Protein AF-A0A956PK29-F1 (afdb_monomer_lite)

Foldseek 3Di:
DKWFFAAWDADPVRFIWTQTPQRDIDTPDCDPDDPPQVCRPDPVSRVVRGGPIDDDPVVVLQDDDPQKDQPDKDPKDKPVRDDVVQQDKDFAAPQKKKWKAWPDDWKWKAFPSGTDIDHRPDGGMGDGPGIIHIGDPDITIIMIGIIGHPVVPD

pLDDT: mean 90.28, std 10.43, range [45.28, 98.56]

Sequence (154 aa):
MQRTILQFEQDEDGEWRVILDCGHKRHLRHEPPRESRPELSDPLARRAAVGKAIECGRCRQRLLPDGMVVYKSTPEFSDETVPAGLLKDHSLKTGVWGHLVVLEGSLRFCEGDLRVEVGPETLWYILPEVIHNVELSGPVRFRVDFLRSEASMK

Secondary structure (DSSP, 8-state):
-EEEEEEEEE-TTS-EEEEETTS-EEE----SS----GGGT-HHHHHHHTT-EEE-HHHHHTSPPTTEEEEEEPPPEETTT--TTTTS-B-BPTT-EEEEEEEEE-EEEEETTEEEEE-TT---EEPBT--BEEE-SS-EEEEEEEEEEGGGG-

Structure (mmCIF, N/CA/C/O backbone):
data_AF-A0A956PK29-F1
#
_entry.id   AF-A0A956PK29-F1
#
loop_
_atom_site.group_PDB
_atom_site.id
_atom_site.type_symbol
_atom_site.label_atom_id
_atom_site.label_alt_id
_atom_site.label_comp_id
_atom_site.label_asym_id
_atom_site.label_entity_id
_atom_site.label_seq_id
_atom_site.pdbx_PDB_ins_code
_atom_site.Cartn_x
_atom_site.Cartn_y
_atom_site.Cartn_z
_atom_site.occupancy
_atom_site.B_iso_or_equiv
_atom_site.auth_seq_id
_atom_site.auth_comp_id
_atom_site.auth_asym_id
_atom_site.auth_atom_id
_atom_site.pdbx_PDB_model_num
ATOM 1 N N . MET A 1 1 ? -4.812 -1.462 -13.812 1.00 84.44 1 MET A N 1
ATOM 2 C CA . MET A 1 1 ? -4.783 0.014 -13.729 1.00 84.44 1 MET A CA 1
ATOM 3 C C . MET A 1 1 ? -3.513 0.509 -14.392 1.00 84.44 1 MET A C 1
ATOM 5 O O . MET A 1 1 ? -2.468 -0.070 -14.120 1.00 84.44 1 MET A O 1
ATOM 9 N N . GLN A 1 2 ? -3.600 1.499 -15.281 1.00 89.75 2 GLN A N 1
ATOM 10 C CA . GLN A 1 2 ? -2.437 2.033 -16.002 1.00 89.75 2 GLN A CA 1
ATOM 11 C C . GLN A 1 2 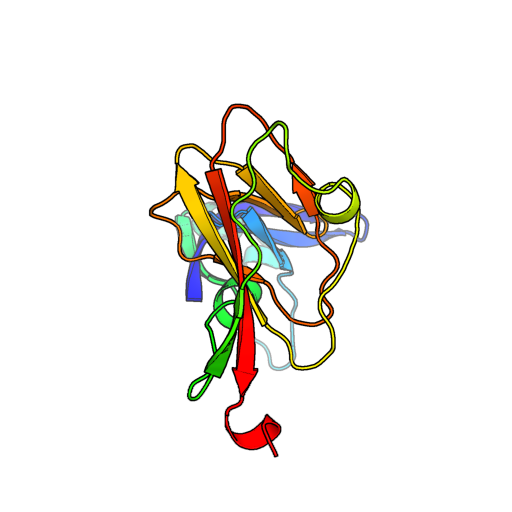? -1.568 2.878 -15.067 1.00 89.75 2 GLN A C 1
ATOM 13 O O . GLN A 1 2 ? -2.101 3.654 -14.276 1.00 89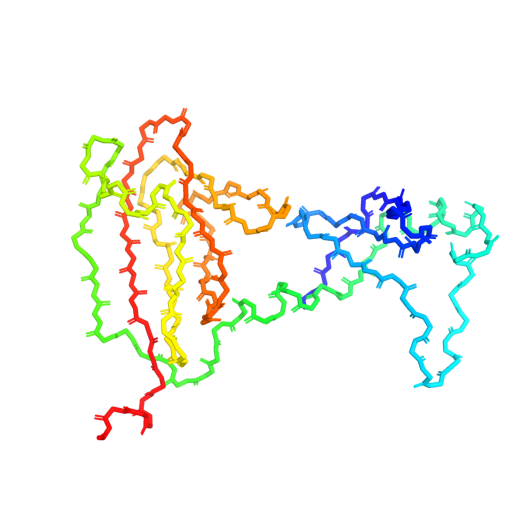.75 2 GLN A O 1
ATOM 18 N N . ARG A 1 3 ? -0.252 2.681 -15.128 1.00 92.94 3 ARG A N 1
ATOM 19 C CA . ARG A 1 3 ? 0.760 3.325 -14.280 1.00 92.94 3 ARG A CA 1
ATOM 20 C C . ARG A 1 3 ? 1.993 3.665 -15.107 1.00 92.94 3 ARG A C 1
ATOM 22 O O . ARG A 1 3 ? 2.260 2.990 -16.099 1.00 92.94 3 ARG A O 1
ATOM 29 N N . THR A 1 4 ? 2.728 4.694 -14.714 1.00 94.88 4 THR A N 1
ATOM 30 C CA . THR A 1 4 ? 3.875 5.194 -15.484 1.00 94.88 4 THR A CA 1
ATOM 31 C C . THR A 1 4 ? 5.143 4.430 -15.127 1.00 94.88 4 THR A C 1
ATOM 33 O O . THR A 1 4 ? 5.423 4.219 -13.948 1.00 94.88 4 THR A O 1
ATOM 36 N N . ILE A 1 5 ? 5.931 4.030 -16.127 1.00 95.44 5 ILE A N 1
ATOM 37 C CA . ILE A 1 5 ? 7.262 3.445 -15.916 1.00 95.44 5 ILE A CA 1
ATOM 38 C C . ILE A 1 5 ? 8.227 4.554 -15.491 1.00 95.44 5 ILE A C 1
ATOM 40 O O . ILE A 1 5 ? 8.491 5.466 -16.272 1.00 95.44 5 ILE A O 1
ATOM 44 N N . LEU A 1 6 ? 8.784 4.459 -14.283 1.00 94.06 6 LEU A N 1
ATOM 45 C CA . LEU A 1 6 ? 9.801 5.396 -13.801 1.00 94.06 6 LEU A CA 1
ATOM 46 C C . LEU A 1 6 ? 11.209 4.955 -14.190 1.00 94.06 6 LEU A C 1
ATOM 48 O O . LEU A 1 6 ? 12.012 5.767 -14.639 1.00 94.06 6 LEU A O 1
ATOM 52 N N . GLN A 1 7 ? 11.516 3.670 -14.016 1.00 93.06 7 GLN A N 1
ATOM 53 C CA . GLN A 1 7 ? 12.836 3.124 -14.318 1.00 93.06 7 GLN A CA 1
ATOM 54 C C . GLN A 1 7 ? 12.812 1.604 -14.502 1.00 93.06 7 GLN A C 1
ATOM 56 O O . GLN A 1 7 ? 11.811 0.939 -14.224 1.00 93.06 7 GLN A O 1
ATOM 61 N N . PHE A 1 8 ? 13.944 1.075 -14.960 1.00 93.75 8 PHE A N 1
ATOM 62 C CA . PHE A 1 8 ? 14.209 -0.347 -15.148 1.00 93.75 8 PHE A CA 1
ATOM 63 C C . PHE A 1 8 ? 15.328 -0.781 -14.213 1.00 93.75 8 PHE A C 1
ATOM 65 O O . PHE A 1 8 ? 16.330 -0.080 -14.083 1.00 93.75 8 PHE A O 1
ATOM 72 N N . GLU A 1 9 ? 15.197 -1.967 -13.642 1.00 92.31 9 GLU A N 1
ATOM 73 C CA . GLU A 1 9 ? 16.247 -2.614 -12.862 1.00 92.31 9 GLU A CA 1
ATOM 74 C C . GLU A 1 9 ? 16.232 -4.123 -13.122 1.00 92.31 9 GLU A C 1
ATOM 76 O O . GLU A 1 9 ? 15.228 -4.667 -13.588 1.00 92.31 9 GLU A O 1
ATOM 81 N N . GLN A 1 10 ? 17.353 -4.786 -12.852 1.00 91.12 10 GLN A N 1
ATOM 82 C CA . GLN A 1 10 ? 17.401 -6.245 -12.788 1.00 91.12 10 GLN A CA 1
ATOM 83 C C . GLN A 1 10 ? 17.254 -6.675 -11.332 1.00 91.12 10 GLN A C 1
ATOM 85 O O . GLN A 1 10 ? 17.706 -5.971 -10.425 1.00 91.12 10 GLN A O 1
ATOM 90 N N . ASP A 1 11 ? 16.582 -7.795 -11.109 1.00 87.00 11 ASP A N 1
ATOM 91 C CA . ASP A 1 11 ? 16.589 -8.450 -9.809 1.00 87.00 11 ASP A CA 1
ATOM 92 C C . ASP A 1 11 ? 17.852 -9.295 -9.590 1.00 87.00 11 ASP A C 1
ATOM 94 O O . ASP A 1 11 ? 18.789 -9.257 -10.390 1.00 87.00 11 ASP A O 1
ATOM 98 N N . GLU A 1 12 ? 17.896 -10.013 -8.468 1.00 86.44 12 GLU A N 1
ATOM 99 C CA . GLU A 1 12 ? 19.042 -10.840 -8.074 1.00 86.44 12 GLU A CA 1
ATOM 100 C C . GLU A 1 12 ? 19.296 -12.000 -9.050 1.00 86.44 12 GLU A C 1
ATOM 102 O O . GLU A 1 12 ? 20.439 -12.427 -9.205 1.00 86.44 12 GLU A O 1
ATOM 107 N N . ASP A 1 13 ? 18.261 -12.443 -9.768 1.00 86.44 13 ASP A N 1
ATOM 108 C CA . ASP A 1 13 ? 18.331 -13.490 -10.790 1.00 86.44 13 ASP A CA 1
ATOM 109 C C . ASP A 1 13 ? 18.650 -12.925 -12.191 1.00 86.44 13 ASP A C 1
ATOM 111 O O . ASP A 1 13 ? 18.770 -13.666 -13.170 1.00 86.44 13 ASP A O 1
ATOM 115 N N . GLY A 1 14 ? 18.804 -11.602 -12.313 1.00 85.81 14 GLY A N 1
ATOM 116 C CA . GLY A 1 14 ? 19.045 -10.919 -13.580 1.00 85.81 14 GLY A CA 1
ATOM 117 C C . GLY A 1 14 ? 17.784 -10.693 -14.425 1.00 85.81 14 GLY A C 1
ATOM 118 O O . GLY A 1 14 ? 17.904 -10.224 -15.564 1.00 85.81 14 GLY A O 1
ATOM 119 N N . GLU A 1 15 ? 16.581 -10.975 -13.907 1.00 86.56 15 GLU A N 1
ATOM 120 C CA . GLU A 1 15 ? 15.320 -10.702 -14.601 1.00 86.56 15 GLU A CA 1
ATOM 121 C C . GLU A 1 15 ? 15.012 -9.198 -14.592 1.00 86.56 15 GLU A C 1
ATOM 123 O O . GLU A 1 15 ? 15.088 -8.515 -13.568 1.00 86.56 15 GLU A O 1
ATOM 128 N N . TRP A 1 16 ? 14.614 -8.656 -15.747 1.00 89.69 16 TRP A N 1
ATOM 129 C CA . TRP A 1 16 ? 14.210 -7.254 -15.850 1.00 89.69 16 TRP A CA 1
ATOM 130 C C . TRP A 1 16 ? 12.861 -7.004 -15.176 1.00 89.69 16 TRP A C 1
ATOM 132 O O . TRP A 1 16 ? 11.854 -7.656 -15.471 1.00 89.69 16 TRP A O 1
ATOM 142 N N . ARG A 1 17 ? 12.805 -5.954 -14.360 1.00 91.81 17 ARG A N 1
ATOM 143 C CA . ARG A 1 17 ? 11.574 -5.401 -13.796 1.00 91.81 17 ARG A CA 1
ATOM 144 C C . ARG A 1 17 ? 11.519 -3.889 -13.979 1.00 91.81 17 ARG A C 1
ATOM 146 O O . ARG A 1 17 ? 12.538 -3.202 -14.018 1.00 91.81 17 ARG A O 1
ATOM 153 N N . VAL A 1 18 ? 10.303 -3.372 -14.101 1.00 92.31 18 VAL A N 1
ATOM 154 C CA . VAL A 1 18 ? 10.035 -1.930 -14.100 1.00 92.31 18 VAL A CA 1
ATOM 155 C C . VAL A 1 18 ? 9.575 -1.491 -12.721 1.00 92.31 18 VAL A C 1
ATOM 157 O O . VAL A 1 18 ? 8.758 -2.174 -12.100 1.00 92.31 18 VAL A O 1
ATOM 160 N N . ILE A 1 19 ? 10.069 -0.342 -12.264 1.00 92.31 19 ILE A N 1
ATOM 161 C CA . ILE A 1 19 ? 9.522 0.378 -11.113 1.00 92.31 19 ILE A CA 1
ATOM 162 C C . ILE A 1 19 ? 8.501 1.378 -11.645 1.00 92.31 19 ILE A C 1
ATOM 164 O O . ILE A 1 19 ? 8.796 2.160 -12.554 1.00 92.31 19 ILE A O 1
ATOM 168 N N . LEU A 1 20 ? 7.297 1.334 -11.087 1.00 93.19 20 LEU A N 1
ATOM 169 C CA . LEU A 1 20 ? 6.180 2.176 -11.498 1.00 93.19 20 LEU A CA 1
ATOM 170 C C . LEU A 1 20 ? 6.003 3.369 -10.555 1.00 93.19 20 LEU A C 1
ATOM 172 O O . LEU A 1 20 ? 6.417 3.322 -9.399 1.00 93.19 20 LEU A O 1
ATOM 176 N N . ASP A 1 21 ? 5.323 4.411 -11.029 1.00 90.94 21 ASP A N 1
ATOM 177 C CA . ASP A 1 21 ? 4.944 5.593 -10.235 1.00 90.94 21 ASP A CA 1
ATOM 178 C C . ASP A 1 21 ? 4.127 5.259 -8.978 1.00 90.94 21 ASP A C 1
ATOM 180 O O . ASP A 1 21 ? 4.178 5.975 -7.984 1.00 90.94 21 ASP A O 1
ATOM 184 N N . CYS A 1 22 ? 3.424 4.129 -8.984 1.00 87.44 22 CYS A N 1
ATOM 185 C CA . CYS A 1 22 ? 2.712 3.599 -7.828 1.00 87.44 22 CYS A CA 1
ATOM 186 C C . CYS A 1 22 ? 3.595 2.831 -6.828 1.00 87.44 22 CYS A C 1
ATOM 188 O O . CYS A 1 22 ? 3.052 2.181 -5.938 1.00 87.44 22 CYS A O 1
ATOM 190 N N . GLY A 1 23 ? 4.919 2.816 -7.010 1.00 86.00 23 GLY A N 1
ATOM 191 C CA . GLY A 1 23 ? 5.886 2.107 -6.165 1.00 86.00 23 GLY A CA 1
ATOM 192 C C . GLY A 1 23 ? 5.964 0.593 -6.399 1.00 86.00 23 GLY A C 1
ATOM 193 O O . GLY A 1 23 ? 6.879 -0.061 -5.903 1.00 86.00 23 GLY A O 1
ATOM 194 N N . HIS A 1 24 ? 5.042 0.007 -7.169 1.00 89.69 24 HIS A N 1
ATOM 195 C CA . HIS A 1 24 ? 5.091 -1.418 -7.484 1.00 89.69 24 HIS A CA 1
ATOM 196 C C . HIS A 1 24 ? 6.181 -1.738 -8.507 1.00 89.69 24 HIS A C 1
ATOM 198 O O . HIS A 1 24 ? 6.373 -1.021 -9.491 1.00 89.69 24 HIS A O 1
ATOM 204 N N . LYS A 1 25 ? 6.809 -2.897 -8.315 1.00 90.56 25 LYS A N 1
ATOM 205 C CA . LYS A 1 25 ? 7.700 -3.523 -9.288 1.00 90.56 25 LYS A CA 1
ATOM 206 C C . LYS A 1 25 ? 6.907 -4.510 -10.143 1.00 90.56 25 LYS A C 1
ATOM 208 O O . LYS A 1 25 ? 6.102 -5.281 -9.616 1.00 90.56 25 LYS A O 1
ATOM 213 N N . ARG A 1 26 ? 7.119 -4.495 -11.458 1.00 88.38 26 ARG A N 1
ATOM 214 C CA . ARG A 1 26 ? 6.541 -5.475 -12.389 1.00 88.38 26 ARG A CA 1
ATOM 215 C C . ARG A 1 26 ? 7.658 -6.138 -13.178 1.00 88.38 26 ARG A C 1
ATOM 217 O O . ARG A 1 26 ? 8.340 -5.465 -13.946 1.00 88.38 26 ARG A O 1
ATOM 224 N N . HIS A 1 27 ? 7.798 -7.452 -13.032 1.00 88.44 27 HIS A N 1
ATOM 225 C CA . HIS A 1 27 ? 8.658 -8.243 -13.906 1.00 88.44 27 HIS A CA 1
ATOM 226 C C . HIS A 1 27 ? 8.169 -8.175 -15.349 1.00 88.44 27 HIS A C 1
ATOM 228 O O . HIS A 1 27 ? 6.979 -8.340 -15.642 1.00 88.44 27 HIS A O 1
ATOM 234 N N . LEU A 1 28 ? 9.105 -7.934 -16.256 1.00 81.31 28 LEU A N 1
ATOM 235 C CA . LEU A 1 28 ? 8.884 -8.016 -17.687 1.00 81.31 28 LEU A CA 1
ATOM 236 C C . LEU A 1 28 ? 9.236 -9.435 -18.127 1.00 81.31 28 LEU A C 1
ATOM 238 O O . LEU A 1 28 ? 10.335 -9.706 -18.593 1.00 81.31 28 LEU A O 1
ATOM 242 N N . ARG A 1 29 ? 8.298 -10.365 -17.946 1.00 75.12 29 ARG A N 1
ATOM 243 C CA . ARG A 1 29 ? 8.472 -11.738 -18.429 1.00 75.12 29 ARG A CA 1
ATOM 244 C C . ARG A 1 29 ? 7.981 -11.874 -19.863 1.00 75.12 29 ARG A C 1
ATOM 246 O O . ARG A 1 29 ? 7.005 -11.238 -20.274 1.00 75.12 29 ARG A O 1
ATOM 253 N N . HIS A 1 30 ? 8.652 -12.740 -20.611 1.00 58.50 30 HIS A N 1
ATOM 254 C CA . HIS A 1 30 ? 8.107 -13.315 -21.831 1.00 58.50 30 HIS A CA 1
ATOM 255 C C . HIS A 1 30 ? 7.095 -14.403 -21.438 1.00 58.50 30 HIS A C 1
ATOM 257 O O . HIS A 1 30 ? 7.438 -15.581 -21.403 1.00 58.50 30 HIS A O 1
ATOM 263 N N . GLU A 1 31 ? 5.856 -14.039 -21.103 1.00 45.28 31 GLU A N 1
ATOM 264 C CA . GLU A 1 31 ? 4.785 -15.045 -21.107 1.00 45.28 31 GLU A CA 1
ATOM 265 C C . GLU A 1 31 ? 4.480 -15.446 -22.565 1.00 45.28 31 GLU A C 1
ATOM 267 O O . GLU A 1 31 ? 4.436 -14.576 -23.444 1.00 45.28 31 GLU A O 1
ATOM 272 N N . PRO A 1 32 ? 4.305 -16.742 -22.881 1.00 48.88 32 PRO A N 1
ATOM 273 C CA . PRO A 1 32 ? 3.937 -17.154 -24.231 1.00 48.88 32 PRO A CA 1
ATOM 274 C C . PRO A 1 32 ? 2.477 -16.748 -24.536 1.00 48.88 32 PRO A C 1
ATOM 276 O O . PRO A 1 32 ? 1.627 -16.958 -23.671 1.00 48.88 32 PRO A O 1
ATOM 279 N N . PRO A 1 33 ? 2.142 -16.249 -25.751 1.00 57.09 33 PRO A N 1
ATOM 280 C CA . PRO A 1 33 ? 2.980 -16.122 -26.942 1.00 57.09 33 PRO A CA 1
ATOM 281 C C . PRO A 1 33 ? 3.471 -14.683 -27.234 1.00 57.09 33 PRO A C 1
ATOM 283 O O . PRO A 1 33 ? 2.690 -13.749 -27.354 1.00 57.09 33 PRO A O 1
ATOM 286 N N . ARG A 1 34 ? 4.793 -14.572 -27.445 1.00 56.88 34 ARG A N 1
ATOM 287 C CA . ARG A 1 34 ? 5.560 -13.632 -28.302 1.00 56.88 34 ARG A CA 1
ATOM 288 C C . ARG A 1 34 ? 5.038 -12.196 -28.503 1.00 56.88 34 ARG A C 1
ATOM 290 O O . ARG A 1 34 ? 5.044 -11.704 -29.630 1.00 56.88 34 ARG A O 1
ATOM 297 N N . GLU A 1 35 ? 4.753 -11.448 -27.444 1.00 57.28 35 GLU A N 1
ATOM 298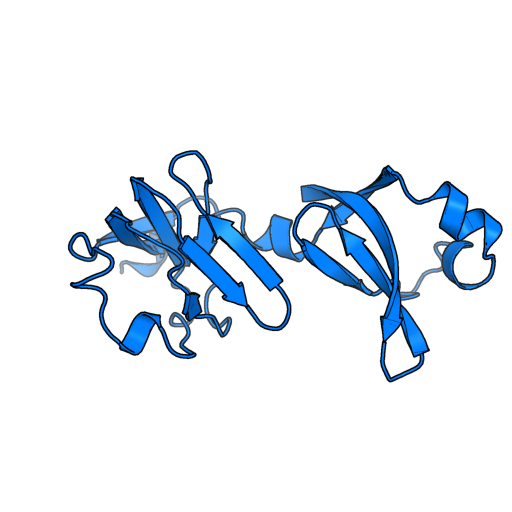 C CA . GLU A 1 35 ? 5.002 -10.005 -27.545 1.00 57.28 35 GLU A CA 1
ATOM 299 C C . GLU A 1 35 ? 6.519 -9.783 -27.535 1.00 57.28 35 GLU A C 1
ATOM 301 O O . GLU A 1 35 ? 7.208 -10.107 -26.561 1.00 57.28 35 GLU A O 1
ATOM 306 N N . SER A 1 36 ? 7.066 -9.267 -28.638 1.00 67.06 36 SER A N 1
ATOM 307 C CA . SER A 1 36 ? 8.439 -8.771 -28.652 1.00 67.06 36 SER A CA 1
ATOM 308 C C . SER A 1 36 ? 8.523 -7.601 -27.674 1.00 67.06 36 SER A C 1
ATOM 310 O O . SER A 1 36 ? 7.957 -6.542 -27.940 1.00 67.06 36 SER A O 1
ATOM 312 N N . ARG A 1 37 ? 9.206 -7.795 -26.544 1.00 74.62 37 ARG A N 1
ATOM 313 C CA . ARG A 1 37 ? 9.561 -6.723 -25.609 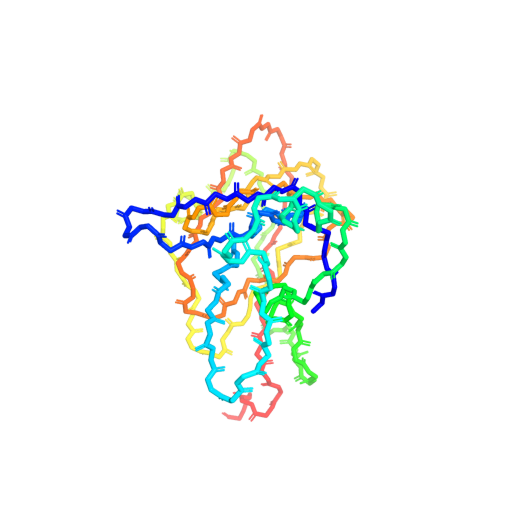1.00 74.62 37 ARG A CA 1
ATOM 314 C C . ARG A 1 37 ? 11.006 -6.306 -25.880 1.00 74.62 37 ARG A C 1
ATOM 316 O O . ARG A 1 37 ? 11.909 -6.880 -25.268 1.00 74.62 37 ARG A O 1
ATOM 323 N N . PRO A 1 38 ? 11.261 -5.387 -26.834 1.00 80.75 38 PRO A N 1
ATOM 324 C CA . PRO A 1 38 ? 12.620 -4.952 -27.151 1.00 80.75 38 PRO A CA 1
ATOM 325 C C . PRO A 1 38 ? 13.342 -4.370 -25.929 1.00 80.75 38 PRO A C 1
ATOM 327 O O . PRO A 1 38 ? 14.564 -4.420 -25.868 1.00 80.75 38 PRO A O 1
ATOM 330 N N . GLU A 1 39 ? 12.609 -3.905 -24.913 1.00 82.44 39 GLU A N 1
ATOM 331 C CA . GLU A 1 39 ? 13.146 -3.432 -23.636 1.00 82.44 39 GLU A CA 1
ATOM 332 C C . GLU A 1 39 ? 13.963 -4.500 -22.887 1.00 82.44 39 GLU A C 1
ATOM 334 O O . GLU A 1 39 ? 14.815 -4.168 -22.069 1.00 82.44 39 GLU A O 1
ATOM 339 N N . LEU A 1 40 ? 13.752 -5.788 -23.159 1.00 82.75 40 LEU A N 1
ATOM 340 C CA . LEU A 1 40 ? 14.509 -6.855 -22.501 1.00 82.75 40 LEU A CA 1
ATOM 341 C C . LEU A 1 40 ? 15.936 -6.995 -23.040 1.00 82.75 40 LEU A C 1
ATOM 343 O O . LEU A 1 40 ? 16.838 -7.374 -22.295 1.00 82.75 40 LEU A O 1
ATOM 347 N N . SER A 1 41 ? 16.155 -6.650 -24.310 1.00 82.12 41 SER A N 1
ATOM 348 C CA . SER A 1 41 ? 17.439 -6.828 -24.999 1.00 82.12 41 SER A CA 1
ATOM 349 C C . SER A 1 41 ? 18.118 -5.518 -25.405 1.00 82.12 41 SER A C 1
ATOM 351 O O . SER A 1 41 ? 19.337 -5.488 -25.539 1.00 82.12 41 SER A O 1
ATOM 353 N N . ASP A 1 42 ? 17.365 -4.431 -25.595 1.00 87.88 42 ASP A N 1
ATOM 354 C CA . ASP A 1 42 ? 17.870 -3.153 -26.099 1.00 87.88 42 ASP A CA 1
ATOM 355 C C . ASP A 1 42 ? 17.816 -2.042 -25.023 1.00 87.88 42 ASP A C 1
ATOM 357 O O . ASP A 1 42 ? 16.735 -1.601 -24.611 1.00 87.88 42 ASP A O 1
ATOM 361 N N . PRO A 1 43 ? 18.977 -1.531 -24.566 1.00 89.31 43 PRO A N 1
ATOM 362 C CA . PRO A 1 43 ? 19.041 -0.387 -23.660 1.00 89.31 43 PRO A CA 1
ATOM 363 C C . PRO A 1 43 ? 18.397 0.900 -24.206 1.00 89.31 43 PRO A C 1
ATOM 365 O O . PRO A 1 43 ? 17.923 1.716 -23.413 1.00 89.31 43 PRO A O 1
ATOM 368 N N . LEU A 1 44 ? 18.386 1.124 -25.527 1.00 91.12 44 LEU A N 1
ATOM 369 C CA . LEU A 1 44 ? 17.713 2.279 -26.136 1.00 91.12 44 LEU A CA 1
ATOM 370 C C . LEU A 1 44 ? 16.196 2.143 -26.012 1.00 91.12 44 LEU A C 1
ATOM 372 O O . LEU A 1 44 ? 15.547 3.086 -25.558 1.00 91.12 44 LEU A O 1
ATOM 376 N N . ALA A 1 45 ? 15.651 0.965 -26.324 1.00 88.75 45 ALA A N 1
ATOM 377 C CA . ALA A 1 45 ? 14.240 0.661 -26.111 1.00 88.75 45 ALA A CA 1
ATOM 378 C C . ALA A 1 45 ? 13.819 0.856 -24.644 1.00 88.75 45 ALA A C 1
ATOM 380 O O . ALA A 1 45 ? 12.785 1.474 -24.395 1.00 88.75 45 ALA A O 1
ATOM 381 N N . ARG A 1 46 ? 14.643 0.436 -23.668 1.00 92.19 46 ARG A N 1
ATOM 382 C CA . ARG A 1 46 ? 14.382 0.705 -22.236 1.00 92.19 46 ARG A CA 1
ATOM 383 C C . ARG A 1 46 ? 14.294 2.189 -21.926 1.00 92.19 46 ARG A C 1
ATOM 385 O O . ARG A 1 46 ? 13.316 2.629 -21.330 1.00 92.19 46 ARG A O 1
ATOM 392 N N . ARG A 1 47 ? 15.286 2.974 -22.357 1.00 89.88 47 ARG A N 1
ATOM 393 C CA . ARG A 1 47 ? 15.272 4.432 -22.151 1.00 89.88 47 ARG A CA 1
ATOM 394 C C . ARG A 1 47 ? 14.032 5.076 -22.769 1.00 89.88 47 ARG A C 1
ATOM 396 O O . ARG A 1 47 ? 13.414 5.915 -22.131 1.00 89.88 47 ARG A O 1
ATOM 403 N N . ALA A 1 48 ? 13.641 4.645 -23.966 1.00 92.06 48 ALA A N 1
ATOM 404 C CA . ALA A 1 48 ? 12.452 5.145 -24.652 1.00 92.06 48 ALA A CA 1
ATOM 405 C C . ALA A 1 48 ? 11.125 4.692 -24.013 1.00 92.06 48 ALA A C 1
ATOM 407 O O . ALA A 1 48 ? 10.076 5.245 -24.339 1.00 92.06 48 ALA A O 1
ATOM 408 N N . ALA A 1 49 ? 11.137 3.663 -23.163 1.00 91.00 49 ALA A N 1
ATOM 409 C CA . ALA A 1 49 ? 9.955 3.168 -22.466 1.00 91.00 49 ALA A CA 1
ATOM 410 C C . ALA A 1 49 ? 9.704 3.863 -21.118 1.00 91.00 49 ALA A C 1
ATOM 412 O O . ALA A 1 49 ? 8.571 3.849 -20.637 1.00 91.00 49 ALA A O 1
ATOM 413 N N . VAL A 1 50 ? 10.714 4.507 -20.525 1.00 94.81 50 VAL A N 1
ATOM 414 C CA . VAL A 1 50 ? 10.518 5.376 -19.354 1.00 94.81 50 VAL A CA 1
ATOM 415 C C . VAL A 1 50 ? 9.522 6.489 -19.700 1.00 94.81 50 VAL A C 1
ATOM 417 O O . VAL A 1 50 ? 9.579 7.078 -20.777 1.00 94.81 50 VAL A O 1
ATOM 420 N N . GLY A 1 51 ? 8.570 6.746 -18.803 1.00 94.06 51 GLY A N 1
ATOM 421 C CA . GLY A 1 51 ? 7.464 7.683 -19.013 1.00 94.06 51 GLY A CA 1
ATOM 422 C C . GLY A 1 51 ? 6.252 7.098 -19.749 1.00 94.06 51 GLY A C 1
ATOM 423 O O . GLY A 1 51 ? 5.207 7.745 -19.788 1.00 94.06 51 GLY A O 1
ATOM 424 N N . LYS A 1 52 ? 6.330 5.879 -20.307 1.00 93.19 52 LYS A N 1
ATOM 425 C CA . LYS A 1 52 ? 5.162 5.212 -20.910 1.00 93.19 52 LYS A CA 1
ATOM 426 C C . LYS A 1 52 ? 4.268 4.573 -19.848 1.00 93.19 52 LYS A C 1
ATOM 428 O O . LYS A 1 52 ? 4.732 4.155 -18.786 1.00 93.19 52 LYS A O 1
ATOM 433 N N . ALA A 1 53 ? 2.982 4.463 -20.173 1.00 93.00 53 ALA A N 1
ATOM 434 C CA . ALA A 1 53 ? 2.002 3.764 -19.354 1.00 93.00 53 ALA A CA 1
ATOM 435 C C . ALA A 1 53 ? 2.083 2.240 -19.550 1.00 93.00 53 ALA A C 1
ATOM 437 O O . ALA A 1 53 ? 2.253 1.748 -20.667 1.00 93.00 53 ALA A O 1
ATOM 438 N N . ILE A 1 54 ? 1.924 1.495 -18.460 1.00 91.19 54 ILE A N 1
ATOM 439 C CA . ILE A 1 54 ? 1.829 0.037 -18.436 1.00 91.19 54 ILE A CA 1
ATOM 440 C C . ILE A 1 54 ? 0.804 -0.407 -17.386 1.00 91.19 54 ILE A C 1
ATOM 442 O O . ILE A 1 54 ? 0.612 0.237 -16.352 1.00 91.19 54 ILE A O 1
ATOM 446 N N . GLU A 1 55 ? 0.137 -1.541 -17.617 1.00 89.19 55 GLU A N 1
ATOM 447 C CA . GLU A 1 55 ? -0.804 -2.078 -16.635 1.00 89.19 55 GLU A CA 1
ATOM 448 C C . GLU A 1 55 ? -0.075 -2.554 -15.366 1.00 89.19 55 GLU A C 1
ATOM 450 O O . GLU A 1 55 ? 0.746 -3.470 -15.394 1.00 89.19 55 GLU A O 1
ATOM 455 N N . CYS A 1 56 ? -0.410 -1.977 -14.216 1.00 89.12 56 CYS A N 1
ATOM 456 C CA . CYS A 1 56 ? -0.018 -2.508 -12.919 1.00 89.12 56 CYS A CA 1
ATOM 457 C C . CYS A 1 56 ? -1.077 -3.508 -12.431 1.00 89.12 56 CYS A C 1
ATOM 459 O O . CYS A 1 56 ? -2.183 -3.112 -12.040 1.00 89.12 56 CYS A O 1
ATOM 461 N N . GLY A 1 57 ? -0.727 -4.799 -12.442 1.00 85.25 57 GLY A N 1
ATOM 462 C CA . GLY A 1 57 ? -1.589 -5.885 -11.965 1.00 85.25 57 GLY A CA 1
ATOM 463 C C . GLY A 1 57 ? -1.919 -5.770 -10.474 1.00 85.25 57 GLY A C 1
ATOM 464 O O . GLY A 1 57 ? -3.080 -5.896 -10.103 1.00 85.25 57 GLY A O 1
ATOM 465 N N . ARG A 1 58 ? -0.945 -5.406 -9.626 1.00 84.19 58 ARG A N 1
ATOM 466 C CA . ARG A 1 58 ? -1.184 -5.196 -8.184 1.00 84.19 58 ARG A CA 1
ATOM 467 C C . ARG A 1 58 ? -2.124 -4.023 -7.903 1.00 84.19 58 ARG A C 1
ATOM 469 O O . ARG A 1 58 ? -3.066 -4.167 -7.133 1.00 84.19 58 ARG A O 1
ATOM 476 N N . CYS A 1 59 ? -1.955 -2.884 -8.585 1.00 84.81 59 CYS A N 1
ATOM 477 C CA . CYS A 1 59 ? -2.933 -1.794 -8.490 1.00 84.81 59 CYS A CA 1
ATOM 478 C C . CYS A 1 59 ? -4.315 -2.200 -9.014 1.00 84.81 59 CYS A C 1
ATOM 480 O O . CYS A 1 59 ? -5.314 -1.738 -8.482 1.00 84.81 59 CYS A O 1
ATOM 482 N N . ARG A 1 60 ? -4.389 -3.035 -10.060 1.00 83.25 60 ARG A N 1
ATOM 483 C CA . ARG A 1 60 ? -5.667 -3.552 -10.571 1.00 83.25 60 ARG A CA 1
ATOM 484 C C . ARG A 1 60 ? -6.368 -4.434 -9.537 1.00 83.25 60 ARG A C 1
ATOM 486 O O . ARG A 1 60 ? -7.569 -4.304 -9.372 1.00 83.25 60 ARG A O 1
ATOM 493 N N . GLN A 1 61 ? -5.627 -5.303 -8.854 1.00 81.38 61 GLN A N 1
ATOM 494 C CA . GLN A 1 61 ? -6.166 -6.176 -7.805 1.00 81.38 61 GLN A CA 1
ATOM 495 C C . GLN A 1 61 ? -6.680 -5.388 -6.600 1.00 81.38 61 GLN A C 1
ATOM 497 O O . GLN A 1 61 ? -7.614 -5.823 -5.941 1.00 81.38 61 GLN A O 1
ATOM 502 N N . ARG A 1 62 ? -6.091 -4.217 -6.335 1.00 84.88 62 ARG A N 1
ATOM 503 C CA . ARG A 1 62 ? -6.495 -3.305 -5.259 1.00 84.88 62 ARG A CA 1
ATOM 504 C C . ARG A 1 62 ? -7.778 -2.523 -5.560 1.00 84.88 62 ARG A C 1
ATOM 506 O O . ARG A 1 62 ? -8.169 -1.685 -4.759 1.00 84.88 62 ARG A O 1
ATOM 513 N N . LEU A 1 63 ? -8.434 -2.790 -6.690 1.00 82.69 63 LEU A N 1
ATOM 514 C CA . LEU A 1 63 ? -9.812 -2.371 -6.916 1.00 82.69 63 LEU A CA 1
ATOM 515 C C . LEU A 1 63 ? -10.733 -3.278 -6.100 1.00 82.69 63 LEU A C 1
ATOM 517 O O . LEU A 1 63 ? -10.631 -4.502 -6.174 1.00 82.69 63 LEU A O 1
ATOM 521 N N . LEU A 1 64 ? -11.625 -2.672 -5.323 1.00 87.00 64 LEU A N 1
ATOM 522 C CA . LEU A 1 64 ? -12.641 -3.415 -4.596 1.00 87.00 64 LEU A CA 1
ATOM 523 C C . LEU A 1 64 ? -13.588 -4.097 -5.604 1.00 87.00 64 LEU A C 1
ATOM 525 O O . LEU A 1 64 ? -14.100 -3.406 -6.486 1.00 87.00 64 LEU A O 1
ATOM 529 N N . PRO A 1 65 ? -13.820 -5.421 -5.510 1.00 86.75 65 PRO A N 1
ATOM 530 C CA . PRO A 1 65 ? -14.812 -6.085 -6.351 1.00 86.75 65 PRO A CA 1
ATOM 531 C C . PRO A 1 65 ? -16.231 -5.557 -6.103 1.00 86.75 65 PRO A C 1
ATOM 533 O O . PRO A 1 65 ? -16.540 -5.063 -5.017 1.00 86.75 65 PRO A O 1
ATOM 536 N N . ASP A 1 66 ? -17.111 -5.724 -7.089 1.00 87.62 66 ASP A N 1
ATOM 537 C CA . ASP A 1 66 ? -18.524 -5.366 -6.951 1.00 87.62 66 ASP A CA 1
ATOM 538 C C . ASP A 1 66 ? -19.211 -6.183 -5.842 1.00 87.62 66 ASP A C 1
ATOM 540 O O . ASP A 1 66 ? -18.853 -7.332 -5.566 1.00 87.62 66 ASP A O 1
ATOM 544 N N . GLY A 1 67 ? -20.227 -5.594 -5.203 1.00 91.44 67 GLY A N 1
ATOM 545 C CA . GLY A 1 67 ? -21.020 -6.270 -4.165 1.00 91.44 67 GLY A CA 1
ATOM 546 C C . GLY A 1 67 ? -20.279 -6.502 -2.842 1.00 91.44 67 GLY A C 1
ATOM 547 O O . GLY A 1 67 ? -20.689 -7.340 -2.035 1.00 91.44 67 GLY A O 1
ATOM 548 N N . MET A 1 68 ? -19.173 -5.792 -2.615 1.00 94.12 68 MET A N 1
ATOM 549 C CA . MET A 1 68 ? -18.480 -5.769 -1.330 1.00 94.12 68 MET A CA 1
ATOM 550 C C . MET A 1 68 ? -19.175 -4.815 -0.363 1.00 94.12 68 MET A C 1
ATOM 552 O O . MET A 1 68 ? -19.466 -3.669 -0.703 1.00 94.12 68 MET A O 1
ATOM 556 N N . VAL A 1 69 ? -19.387 -5.271 0.869 1.00 95.44 69 VAL A N 1
ATOM 557 C CA . VAL A 1 69 ? -20.030 -4.484 1.926 1.00 95.44 69 VAL A CA 1
ATOM 558 C C . VAL A 1 69 ? -19.144 -4.425 3.160 1.00 95.44 69 VAL A C 1
ATOM 560 O O . VAL A 1 69 ? -18.511 -5.416 3.537 1.00 95.44 69 VAL A O 1
ATOM 563 N N . VAL A 1 70 ? -19.101 -3.257 3.803 1.00 96.94 70 VAL A N 1
ATOM 564 C CA . VAL A 1 70 ? -18.458 -3.100 5.112 1.00 96.94 70 VAL A CA 1
ATOM 565 C C . VAL A 1 70 ? -19.302 -3.843 6.141 1.00 96.94 70 VAL A C 1
ATOM 567 O O . VAL A 1 70 ? -20.476 -3.530 6.324 1.00 96.94 70 VAL A O 1
ATOM 570 N N . TYR A 1 71 ? -18.712 -4.823 6.824 1.00 96.44 71 TYR A N 1
ATOM 571 C CA . TYR A 1 71 ? -19.404 -5.582 7.875 1.00 96.44 71 TYR A CA 1
ATOM 572 C C . TYR A 1 71 ? -18.866 -5.282 9.278 1.00 96.44 71 TYR A C 1
ATOM 574 O O . TYR A 1 71 ? -19.495 -5.640 10.274 1.00 96.44 71 TYR A O 1
ATOM 582 N N . LYS A 1 72 ? -17.683 -4.668 9.371 1.00 97.31 72 LYS A N 1
ATOM 583 C CA . LYS A 1 72 ? -17.040 -4.285 10.628 1.00 97.31 72 LYS A CA 1
ATOM 584 C C . LYS A 1 72 ? -16.088 -3.121 10.381 1.00 97.31 72 LYS A C 1
ATOM 586 O O . LYS A 1 72 ? -15.368 -3.141 9.393 1.00 97.31 72 LYS A O 1
ATOM 591 N N . SER A 1 73 ? -16.001 -2.201 11.332 1.00 98.12 73 SER A N 1
ATOM 592 C CA . SER A 1 73 ? -14.961 -1.170 11.377 1.00 98.12 73 SER A CA 1
ATOM 593 C C . SER A 1 73 ? -14.210 -1.245 12.700 1.00 98.12 73 SER A C 1
ATOM 595 O O . SER A 1 73 ? -14.773 -1.652 13.723 1.00 98.12 73 SER A O 1
ATOM 597 N N . THR A 1 74 ? -12.927 -0.895 12.695 1.00 98.31 74 THR A N 1
ATOM 598 C CA . THR A 1 74 ? -12.203 -0.616 13.942 1.00 98.31 74 THR A CA 1
ATOM 599 C C . THR A 1 74 ? -12.667 0.715 14.543 1.00 98.31 74 THR A C 1
ATOM 601 O O . THR A 1 74 ? -13.231 1.544 13.825 1.00 98.31 74 THR A O 1
ATOM 604 N N . PRO A 1 75 ? -12.383 0.972 15.833 1.00 98.25 75 PRO A N 1
ATOM 605 C CA . PRO A 1 75 ? -12.292 2.341 16.327 1.00 98.25 75 PRO A CA 1
ATOM 606 C C . PRO A 1 75 ? -11.275 3.155 15.517 1.00 98.25 75 PRO A C 1
ATOM 608 O O . PRO A 1 75 ? -10.454 2.596 14.779 1.00 98.25 75 PRO A O 1
ATOM 611 N N . GLU A 1 76 ? -11.319 4.471 15.685 1.00 98.44 76 GLU A N 1
ATOM 612 C CA . GLU A 1 76 ? -10.256 5.342 15.194 1.00 98.44 76 GLU A CA 1
ATOM 613 C C . GLU A 1 76 ? -8.998 5.150 16.043 1.00 98.44 76 GLU A C 1
ATOM 615 O O . GLU A 1 76 ? -9.060 5.066 17.271 1.00 98.44 76 GLU A O 1
ATOM 620 N N . PHE A 1 77 ? -7.862 5.072 15.365 1.00 98.44 77 PHE A N 1
ATOM 621 C CA . PHE A 1 77 ? -6.538 5.014 15.951 1.00 98.44 77 PHE A CA 1
ATOM 622 C C . PHE A 1 77 ? -5.784 6.300 15.647 1.00 98.44 77 PHE A C 1
ATOM 624 O O . PHE A 1 77 ? -5.982 6.927 14.603 1.00 98.44 77 PHE A O 1
ATOM 631 N N . SER A 1 78 ? -4.884 6.638 16.556 1.00 98.19 78 SER A N 1
ATOM 632 C CA . SER A 1 78 ? -3.866 7.667 16.406 1.00 98.19 78 SER A CA 1
ATOM 633 C C . SER A 1 78 ? -2.470 7.056 16.445 1.00 98.19 78 SER A C 1
ATOM 635 O O . SER A 1 78 ? -2.311 5.853 16.670 1.00 98.19 78 SER A O 1
ATOM 637 N N . ASP A 1 79 ? -1.450 7.889 16.285 1.00 97.38 79 ASP A N 1
ATOM 638 C CA . ASP A 1 79 ? -0.055 7.510 16.486 1.00 97.38 79 ASP A CA 1
ATOM 639 C C . ASP A 1 79 ? 0.256 7.011 17.906 1.00 97.38 79 ASP A C 1
ATOM 641 O O . ASP A 1 79 ? 1.176 6.218 18.094 1.00 97.38 79 ASP A O 1
ATOM 645 N N . GLU A 1 80 ? -0.568 7.379 18.886 1.00 97.12 80 GLU A N 1
ATOM 646 C CA . GLU A 1 80 ? -0.439 6.930 20.276 1.00 97.12 80 GLU A CA 1
ATOM 647 C C . GLU A 1 80 ? -1.266 5.675 20.590 1.00 97.12 80 GLU A C 1
ATOM 649 O O . GLU A 1 80 ? -0.903 4.880 21.457 1.00 97.12 80 GLU A O 1
ATOM 654 N N . THR A 1 81 ? -2.402 5.495 19.911 1.00 97.88 81 THR A N 1
ATOM 655 C CA . THR A 1 81 ? -3.390 4.447 20.234 1.00 97.88 81 THR A CA 1
ATOM 656 C C . THR A 1 81 ? -3.389 3.279 19.250 1.00 97.88 81 THR A C 1
ATOM 658 O O . THR A 1 81 ? -4.133 2.311 19.439 1.00 97.88 81 THR A O 1
ATOM 661 N N . VAL A 1 82 ? -2.554 3.337 18.208 1.00 97.62 82 VAL A N 1
ATOM 662 C CA . VAL A 1 82 ? -2.414 2.262 17.225 1.00 97.62 82 VAL A CA 1
ATOM 663 C C . VAL A 1 82 ? -2.048 0.933 17.908 1.00 97.62 82 VAL A C 1
ATOM 665 O O . VAL A 1 82 ? -1.082 0.849 18.672 1.00 97.62 82 VAL A O 1
ATOM 668 N N . PRO A 1 83 ? -2.780 -0.161 17.633 1.00 97.75 83 PRO A N 1
ATOM 669 C CA . PRO A 1 83 ? -2.399 -1.468 18.137 1.00 97.75 83 PRO A CA 1
ATOM 670 C C . PRO A 1 83 ? -1.052 -1.902 17.556 1.00 97.75 83 PRO A C 1
ATOM 672 O O . PRO A 1 83 ? -0.879 -1.939 16.337 1.00 97.75 83 PRO A O 1
ATOM 675 N N . ALA A 1 84 ? -0.134 -2.355 18.414 1.00 97.06 84 ALA A N 1
ATOM 676 C CA . ALA A 1 84 ? 1.186 -2.843 17.998 1.00 97.06 84 ALA A CA 1
ATOM 677 C C . ALA A 1 84 ? 1.133 -3.976 16.952 1.00 97.06 84 ALA A C 1
ATOM 679 O O . ALA A 1 84 ? 2.109 -4.205 16.243 1.00 97.06 84 ALA A O 1
ATOM 680 N N . GLY A 1 85 ? 0.002 -4.685 16.848 1.00 96.81 85 GLY A N 1
ATOM 681 C CA . GLY A 1 85 ? -0.234 -5.681 15.804 1.00 96.81 85 GLY A CA 1
ATOM 682 C C . GLY A 1 85 ? -0.274 -5.095 14.389 1.00 96.81 85 GLY A C 1
ATOM 683 O O . GLY A 1 85 ? 0.209 -5.745 13.474 1.00 96.81 85 GLY A O 1
ATOM 684 N N . LEU A 1 86 ? -0.777 -3.866 14.207 1.00 97.19 86 LEU A N 1
ATOM 685 C CA . LEU A 1 86 ? -0.818 -3.209 12.893 1.00 97.19 86 LEU A CA 1
ATOM 686 C C . LEU A 1 86 ? 0.568 -2.730 12.432 1.00 97.19 86 LEU A C 1
ATOM 688 O O . LEU A 1 86 ? 0.812 -2.608 11.234 1.00 97.19 86 LEU A O 1
ATOM 692 N N . LEU A 1 87 ? 1.476 -2.494 13.384 1.00 97.94 87 LEU A N 1
ATOM 693 C CA . LEU A 1 87 ? 2.860 -2.077 13.134 1.00 97.94 87 LEU A CA 1
ATOM 694 C C . LEU A 1 87 ? 3.784 -3.244 12.755 1.00 97.94 87 LEU A C 1
ATOM 696 O O . LEU A 1 87 ? 4.940 -3.027 12.400 1.00 97.94 87 LEU A O 1
ATOM 700 N N . LYS A 1 88 ? 3.295 -4.483 12.858 1.00 97.88 88 LYS A N 1
ATOM 701 C CA . LYS A 1 88 ? 4.027 -5.711 12.536 1.00 97.88 88 LYS A CA 1
ATOM 702 C C . LYS A 1 88 ? 3.392 -6.407 11.344 1.00 97.88 88 LYS A C 1
ATOM 704 O O . LYS A 1 88 ? 2.230 -6.156 11.032 1.00 97.88 88 LYS A O 1
ATOM 709 N N . ASP A 1 89 ? 4.140 -7.318 10.736 1.00 98.06 89 ASP A N 1
ATOM 710 C CA . ASP A 1 89 ? 3.645 -8.158 9.650 1.00 98.06 89 ASP A CA 1
ATOM 711 C C . ASP A 1 89 ? 2.391 -8.925 10.073 1.00 98.06 89 ASP A C 1
ATOM 713 O O . ASP A 1 89 ? 2.381 -9.681 11.049 1.00 98.06 89 ASP A O 1
ATOM 717 N N . HIS A 1 90 ? 1.323 -8.726 9.311 1.00 97.81 90 HIS A N 1
ATOM 718 C CA . HIS A 1 90 ? 0.064 -9.436 9.457 1.00 97.81 90 HIS A CA 1
ATOM 719 C C . HIS A 1 90 ? -0.648 -9.530 8.106 1.00 97.81 90 HIS A C 1
ATOM 721 O O . HIS A 1 90 ? -0.193 -9.006 7.091 1.00 97.81 90 HIS A O 1
ATOM 727 N N . SER A 1 91 ? -1.774 -10.236 8.081 1.00 97.88 91 SER A N 1
ATOM 728 C CA . SER A 1 91 ? -2.606 -10.376 6.891 1.00 97.88 91 SER A CA 1
ATOM 729 C C . SER A 1 91 ? -4.083 -10.432 7.263 1.00 97.88 91 SER A C 1
ATOM 731 O O . SER A 1 91 ? -4.463 -10.727 8.402 1.00 97.88 91 SER A O 1
ATOM 733 N N . LEU A 1 92 ? -4.929 -10.124 6.283 1.00 96.69 92 LEU A N 1
ATOM 734 C CA . LEU A 1 92 ? -6.366 -10.339 6.385 1.00 96.69 92 LEU A CA 1
ATOM 735 C C . LEU A 1 92 ? -6.705 -11.780 6.011 1.00 96.69 92 LEU A C 1
ATOM 737 O O . LEU A 1 92 ? -5.994 -12.421 5.237 1.00 96.69 92 LEU A O 1
ATOM 741 N N . LYS A 1 93 ? -7.822 -12.277 6.544 1.00 95.62 93 LYS A N 1
ATOM 742 C CA . LYS A 1 93 ? -8.325 -13.614 6.212 1.00 95.62 93 LYS A CA 1
ATOM 743 C C . LYS A 1 93 ? -8.700 -13.706 4.731 1.00 95.62 93 LYS A C 1
ATOM 745 O O . LYS A 1 93 ? -9.054 -12.703 4.113 1.00 95.62 93 L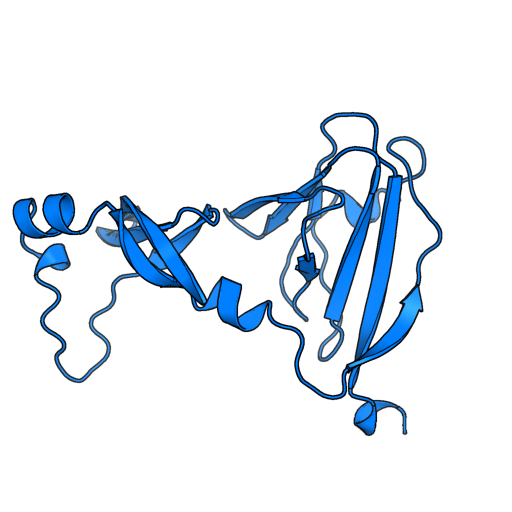YS A O 1
ATOM 750 N N . THR A 1 94 ? -8.714 -14.927 4.203 1.00 94.00 94 THR A N 1
ATOM 751 C CA . THR A 1 94 ? -9.264 -15.244 2.881 1.00 94.00 94 THR A CA 1
ATOM 752 C C . THR A 1 94 ? -10.645 -14.612 2.708 1.00 94.00 94 THR A C 1
ATOM 754 O O . THR A 1 94 ? -11.510 -14.722 3.580 1.00 94.00 94 THR A O 1
ATOM 757 N N . GLY A 1 95 ? -10.849 -13.930 1.581 1.00 92.81 95 GLY A N 1
ATOM 758 C CA . GLY A 1 95 ? -12.119 -13.277 1.268 1.00 92.81 95 GLY A CA 1
ATOM 759 C C . GLY A 1 95 ? -12.455 -12.049 2.129 1.00 92.81 95 GLY A C 1
ATOM 760 O O . GLY A 1 95 ? -13.609 -11.619 2.124 1.00 92.81 95 GLY A O 1
ATOM 761 N N . VAL A 1 96 ? -11.489 -11.487 2.865 1.00 95.88 96 VAL A N 1
ATOM 762 C CA . VAL A 1 96 ? -11.658 -10.241 3.625 1.00 95.88 96 VAL A CA 1
ATOM 763 C C . VAL A 1 96 ? -10.745 -9.162 3.064 1.00 95.88 96 VAL A C 1
ATOM 765 O O . VAL A 1 96 ? -9.523 -9.288 3.086 1.00 95.88 96 VAL A O 1
ATOM 768 N N . TRP A 1 97 ? -11.359 -8.076 2.611 1.00 96.62 97 TRP A N 1
ATOM 769 C CA . TRP A 1 97 ? -10.672 -6.866 2.187 1.00 96.62 97 TRP A CA 1
ATOM 770 C C . TRP A 1 97 ? -10.647 -5.876 3.344 1.00 96.62 97 TRP A C 1
ATOM 772 O O . TRP A 1 97 ? -11.571 -5.823 4.156 1.00 96.62 97 TRP A O 1
ATOM 782 N N . GLY A 1 98 ? -9.591 -5.079 3.413 1.00 96.94 98 GLY A N 1
ATOM 783 C CA . GLY A 1 98 ? -9.534 -3.911 4.285 1.00 96.94 98 GLY A CA 1
ATOM 784 C C . GLY A 1 98 ? -9.683 -2.653 3.449 1.00 96.94 98 GLY A C 1
ATOM 785 O O . GLY A 1 98 ? -9.230 -2.614 2.312 1.00 96.94 98 GLY A O 1
ATOM 786 N N . HIS A 1 99 ? -10.283 -1.614 3.995 1.00 97.25 99 HIS A N 1
ATOM 787 C CA . HIS A 1 99 ? -10.202 -0.259 3.479 1.00 97.25 99 HIS A CA 1
ATOM 788 C C . HIS A 1 99 ? -9.533 0.580 4.558 1.00 97.25 99 HIS A C 1
ATOM 790 O O . HIS A 1 99 ? -10.069 0.739 5.657 1.00 97.25 99 HIS A O 1
ATOM 796 N N . LEU A 1 100 ? -8.319 1.036 4.263 1.00 97.50 100 LEU A N 1
ATOM 797 C CA . LEU A 1 100 ? -7.542 1.869 5.163 1.00 97.50 100 LEU A CA 1
ATOM 798 C C . LEU A 1 100 ? -8.010 3.313 5.000 1.00 97.50 100 LEU A C 1
ATOM 800 O O . LEU A 1 100 ? -7.667 3.974 4.023 1.00 97.50 100 LEU A O 1
ATOM 804 N N . VAL A 1 101 ? -8.805 3.780 5.957 1.00 97.81 101 VAL A N 1
ATOM 805 C CA . VAL A 1 101 ? -9.389 5.120 5.933 1.00 97.81 101 VAL A CA 1
ATOM 806 C C . VAL A 1 101 ? -8.537 6.035 6.789 1.00 97.81 101 VAL A C 1
ATOM 808 O O . VAL A 1 101 ? -8.617 5.984 8.016 1.00 97.81 101 VAL A O 1
ATOM 811 N N . VAL A 1 102 ? -7.737 6.880 6.148 1.00 98.25 102 VAL A N 1
ATOM 812 C CA . VAL A 1 102 ? -7.009 7.953 6.831 1.00 98.25 102 VAL A CA 1
ATOM 813 C C . VAL A 1 102 ? -7.909 9.182 6.885 1.00 98.25 102 VAL A C 1
ATOM 815 O O . VAL A 1 102 ? -8.468 9.597 5.879 1.00 98.25 102 VAL A O 1
ATOM 818 N N . LEU A 1 103 ? -8.093 9.732 8.078 1.00 97.88 103 LEU A N 1
ATOM 819 C CA . LEU A 1 103 ? -8.939 10.896 8.337 1.00 97.88 103 LEU A CA 1
ATOM 820 C C . LEU A 1 103 ? -8.100 12.173 8.399 1.00 97.88 103 LEU A C 1
ATOM 822 O O . LEU A 1 103 ? -8.507 13.200 7.869 1.00 97.88 103 LEU A O 1
ATOM 826 N N . GLU A 1 104 ? -6.926 12.100 9.025 1.00 97.94 104 GLU A N 1
ATOM 827 C CA . GLU A 1 104 ? -5.978 13.209 9.164 1.00 97.94 104 GLU A CA 1
ATOM 828 C C . GLU A 1 104 ? -4.538 12.688 9.147 1.00 97.94 104 GLU A C 1
ATOM 830 O O . GLU A 1 104 ? -4.274 11.566 9.588 1.00 97.94 104 GLU A O 1
ATOM 835 N N . GLY A 1 105 ? -3.606 13.519 8.673 1.00 97.38 105 GLY A N 1
ATOM 836 C CA . GLY A 1 105 ? -2.193 13.160 8.557 1.00 97.38 105 GLY A CA 1
ATOM 837 C C . GLY A 1 105 ? -1.943 12.139 7.449 1.00 97.38 105 GLY A C 1
ATOM 838 O O . GLY A 1 105 ? -2.641 12.115 6.436 1.00 97.38 105 GLY A O 1
ATOM 839 N N . SER A 1 106 ? -0.934 11.299 7.630 1.00 97.31 106 SER A N 1
ATOM 840 C CA . SER A 1 106 ? -0.645 10.190 6.725 1.00 97.31 106 SER A CA 1
ATOM 841 C C . SER A 1 106 ? 0.088 9.079 7.463 1.00 97.31 106 SER A C 1
ATOM 843 O O . SER A 1 106 ? 0.673 9.279 8.528 1.00 97.31 106 SER A O 1
ATOM 845 N N . LEU A 1 107 ? 0.042 7.883 6.890 1.00 97.94 107 LEU A N 1
ATOM 846 C CA . LEU A 1 107 ? 0.857 6.758 7.328 1.00 97.94 107 LEU A CA 1
ATOM 847 C C . LEU A 1 107 ? 1.430 6.042 6.113 1.00 97.94 107 LEU A C 1
ATOM 849 O O . LEU A 1 107 ? 0.922 6.168 4.997 1.00 97.94 107 LEU A O 1
ATOM 853 N N . ARG A 1 108 ? 2.487 5.264 6.322 1.00 97.75 108 ARG A N 1
ATOM 854 C CA . ARG A 1 108 ? 3.087 4.464 5.260 1.00 97.75 108 ARG A CA 1
ATOM 855 C C . ARG A 1 108 ? 2.558 3.040 5.321 1.00 97.75 108 ARG A C 1
ATOM 857 O O . ARG A 1 108 ? 2.724 2.355 6.323 1.00 97.75 108 ARG A O 1
ATOM 864 N N . PHE A 1 109 ? 1.946 2.588 4.234 1.00 97.00 109 PHE A N 1
ATOM 865 C CA . PHE A 1 109 ? 1.575 1.195 4.031 1.00 97.00 109 PHE A CA 1
ATOM 866 C C . PHE A 1 109 ? 2.747 0.419 3.424 1.00 97.00 109 PHE A C 1
ATOM 868 O O . PHE A 1 109 ? 3.352 0.856 2.436 1.00 97.00 109 PHE A O 1
ATOM 875 N N . CYS A 1 110 ? 3.037 -0.745 3.998 1.00 96.38 110 CYS A N 1
ATOM 876 C CA . CYS A 1 110 ? 4.188 -1.568 3.662 1.00 96.38 110 CYS A CA 1
ATOM 877 C C . CYS A 1 110 ? 3.731 -2.968 3.224 1.00 96.38 110 CYS A C 1
ATOM 879 O O . CYS A 1 110 ? 3.048 -3.652 3.976 1.00 96.38 110 CYS A O 1
ATOM 881 N N . GLU A 1 111 ? 4.109 -3.405 2.019 1.00 94.12 111 GLU A N 1
ATOM 882 C CA . GLU A 1 111 ? 3.826 -4.753 1.488 1.00 94.12 111 GLU A CA 1
ATOM 883 C C . GLU A 1 111 ? 5.030 -5.264 0.689 1.00 94.12 111 GLU A C 1
ATOM 885 O O . GLU A 1 111 ? 5.284 -4.804 -0.426 1.00 94.12 111 GLU A O 1
ATOM 890 N N . GLY A 1 112 ? 5.787 -6.223 1.229 1.00 89.94 112 GLY A N 1
ATOM 891 C CA . GLY A 1 112 ? 7.051 -6.651 0.616 1.00 89.94 112 GLY A CA 1
ATOM 892 C C . GLY A 1 112 ? 7.993 -5.456 0.432 1.00 89.94 112 GLY A C 1
ATOM 893 O O . GLY A 1 112 ? 8.356 -4.815 1.414 1.00 89.94 112 GLY A O 1
ATOM 894 N N . ASP A 1 113 ? 8.314 -5.105 -0.816 1.00 85.56 113 ASP A N 1
ATOM 895 C CA . ASP A 1 113 ? 9.107 -3.914 -1.174 1.00 85.56 113 ASP A CA 1
ATOM 896 C C . ASP A 1 113 ? 8.274 -2.632 -1.352 1.00 85.56 113 ASP A C 1
ATOM 898 O O . ASP A 1 113 ? 8.824 -1.535 -1.447 1.00 85.56 113 ASP A O 1
ATOM 902 N N . LEU A 1 114 ? 6.948 -2.746 -1.447 1.00 86.50 114 LEU A N 1
ATOM 903 C CA . LEU A 1 114 ? 6.067 -1.606 -1.664 1.00 86.50 114 LEU A CA 1
ATOM 904 C C . LEU A 1 114 ? 6.036 -0.734 -0.411 1.00 86.50 114 LEU A C 1
ATOM 906 O O . LEU A 1 114 ? 5.730 -1.220 0.679 1.00 86.50 114 LEU A O 1
ATOM 910 N N . ARG A 1 115 ? 6.300 0.558 -0.578 1.00 91.56 115 ARG A N 1
ATOM 911 C CA . ARG A 1 115 ? 6.144 1.582 0.456 1.00 91.56 115 ARG A CA 1
ATOM 912 C C . ARG A 1 115 ? 5.333 2.726 -0.133 1.00 91.56 115 ARG A C 1
ATOM 914 O O . ARG A 1 115 ? 5.799 3.382 -1.061 1.00 91.56 115 ARG A O 1
ATOM 921 N N . VAL A 1 116 ? 4.116 2.930 0.364 1.00 91.38 116 VAL A N 1
ATOM 922 C CA . VAL A 1 116 ? 3.199 3.960 -0.149 1.00 91.38 116 VAL A CA 1
ATOM 923 C C . VAL A 1 116 ? 2.674 4.794 1.002 1.00 91.38 116 VAL A C 1
ATOM 925 O O . VAL A 1 116 ? 2.202 4.252 1.996 1.00 91.38 116 VAL A O 1
ATOM 928 N N . GLU A 1 117 ? 2.761 6.111 0.860 1.00 94.94 117 GLU A N 1
ATOM 929 C CA . GLU A 1 117 ? 2.115 7.038 1.780 1.00 94.94 117 GLU A CA 1
ATOM 930 C C . GLU A 1 117 ? 0.615 7.097 1.478 1.00 94.94 117 GLU A C 1
ATOM 932 O O . GLU A 1 117 ? 0.206 7.299 0.334 1.00 94.94 117 GLU A O 1
ATOM 937 N N . VAL A 1 118 ? -0.197 6.874 2.506 1.00 95.88 118 VAL A N 1
ATOM 938 C CA . VAL A 1 118 ? -1.656 6.892 2.439 1.00 95.88 118 VAL A CA 1
ATOM 939 C C . VAL A 1 118 ? -2.135 8.062 3.289 1.00 95.88 118 VAL A C 1
ATOM 941 O O . VAL A 1 118 ? -1.884 8.104 4.494 1.00 95.88 118 VAL A O 1
ATOM 944 N N . GLY A 1 119 ? -2.797 9.019 2.642 1.00 96.50 119 GLY A N 1
ATOM 945 C CA . GLY A 1 119 ? -3.445 10.170 3.277 1.00 96.50 119 GLY A CA 1
ATOM 946 C C . GLY A 1 119 ? -4.954 10.203 3.000 1.00 96.50 119 GLY A C 1
ATOM 947 O O . GLY A 1 119 ? -5.466 9.290 2.349 1.00 96.50 119 GLY A O 1
ATOM 948 N N . PRO A 1 120 ? -5.672 11.255 3.434 1.00 96.50 120 PRO A N 1
ATOM 949 C CA . PRO A 1 120 ? -7.137 11.318 3.363 1.00 96.50 120 PRO A CA 1
ATOM 950 C C . PRO A 1 120 ? -7.723 11.200 1.952 1.00 96.50 120 PRO A C 1
ATOM 952 O O . PRO A 1 120 ? -8.782 10.612 1.761 1.00 96.50 120 PRO A O 1
ATOM 955 N N . GLU A 1 121 ? -6.994 11.683 0.947 1.00 91.94 121 GLU A N 1
ATOM 956 C CA . GLU A 1 121 ? -7.412 11.635 -0.461 1.00 91.94 121 GLU A CA 1
ATOM 957 C C . GLU A 1 121 ? -7.057 10.304 -1.154 1.00 91.94 121 GLU A C 1
ATOM 959 O O . GLU A 1 121 ? -7.302 10.118 -2.348 1.00 91.94 121 GLU A O 1
ATOM 964 N N . THR A 1 122 ? -6.424 9.367 -0.441 1.00 90.00 122 THR A N 1
ATOM 965 C CA . THR A 1 122 ? -5.938 8.110 -1.018 1.00 90.00 122 THR A CA 1
ATOM 966 C C . THR A 1 122 ? -6.924 6.979 -0.762 1.00 90.00 122 THR A C 1
ATOM 968 O O . THR A 1 122 ? -7.018 6.458 0.345 1.00 90.00 122 THR A O 1
ATOM 971 N N . LEU A 1 123 ? -7.604 6.522 -1.815 1.00 90.06 123 LEU A N 1
ATOM 972 C CA . LEU A 1 123 ? -8.413 5.307 -1.750 1.00 90.06 123 LEU A CA 1
ATOM 973 C C . LEU A 1 123 ? -7.503 4.070 -1.673 1.00 90.06 123 LEU A C 1
ATOM 975 O O . LEU A 1 123 ? -6.897 3.679 -2.676 1.00 90.06 123 LEU A O 1
ATOM 979 N N . TRP A 1 124 ? -7.404 3.452 -0.491 1.00 93.81 124 TRP A N 1
ATOM 980 C CA . TRP A 1 124 ? -6.475 2.345 -0.252 1.00 93.81 124 TRP A CA 1
ATOM 981 C C . TRP A 1 124 ? -7.154 1.087 0.291 1.00 93.81 124 TRP A C 1
ATOM 983 O O . TRP A 1 124 ? -7.470 0.979 1.477 1.00 93.81 124 TRP A O 1
ATOM 993 N N . TYR A 1 125 ? -7.325 0.092 -0.582 1.00 95.50 125 TYR A N 1
ATOM 994 C CA . TYR A 1 125 ? -7.779 -1.235 -0.176 1.00 95.50 125 TYR A CA 1
ATOM 995 C C . TYR A 1 125 ? -6.605 -2.157 0.167 1.00 95.50 125 TYR A C 1
ATOM 997 O O . TYR A 1 125 ? -5.554 -2.141 -0.471 1.00 95.50 125 TYR A O 1
ATOM 1005 N N . ILE A 1 126 ? -6.786 -2.994 1.175 1.00 95.12 126 ILE A N 1
ATOM 1006 C CA . ILE A 1 126 ? -5.866 -4.033 1.619 1.00 95.12 126 ILE A CA 1
ATOM 1007 C C . ILE A 1 126 ? -6.392 -5.360 1.079 1.00 95.12 126 ILE A C 1
ATOM 1009 O O . ILE A 1 126 ? -7.564 -5.694 1.271 1.00 95.12 126 ILE A O 1
ATOM 1013 N N . LEU A 1 127 ? -5.528 -6.096 0.384 1.00 94.06 127 LEU A N 1
ATOM 1014 C CA . LEU A 1 127 ? -5.886 -7.364 -0.241 1.00 94.06 127 LEU A CA 1
ATOM 1015 C C . LEU A 1 127 ? -5.977 -8.495 0.800 1.00 94.06 127 LEU A C 1
ATOM 1017 O O . LEU A 1 127 ? -5.189 -8.504 1.751 1.00 94.06 127 LEU A O 1
ATOM 1021 N N . PRO A 1 128 ? -6.883 -9.471 0.608 1.00 94.56 128 PRO A N 1
ATOM 1022 C CA . PRO A 1 128 ? -6.888 -10.699 1.396 1.00 94.56 128 PRO A CA 1
ATOM 1023 C C . PRO A 1 128 ? -5.540 -11.419 1.311 1.00 94.56 128 PRO A C 1
ATOM 1025 O O . PRO A 1 128 ? -4.931 -11.449 0.244 1.00 94.56 128 PRO A O 1
ATOM 1028 N N . GLU A 1 129 ? -5.099 -12.021 2.418 1.00 95.25 129 GLU A N 1
ATOM 1029 C CA . GLU A 1 129 ? -3.954 -12.952 2.479 1.00 95.25 129 GLU A CA 1
ATOM 1030 C C . GLU A 1 129 ? -2.586 -12.368 2.089 1.00 95.25 129 GLU A C 1
ATOM 1032 O O . GLU A 1 129 ? -1.578 -13.072 2.104 1.00 95.25 129 GLU A O 1
ATOM 1037 N N . VAL A 1 130 ? -2.515 -11.068 1.810 1.00 93.88 130 VAL A N 1
ATOM 1038 C CA . VAL A 1 130 ? -1.256 -10.384 1.530 1.00 93.88 130 VAL A CA 1
ATOM 1039 C C . VAL A 1 130 ? -0.643 -9.877 2.832 1.00 93.88 130 VAL A C 1
ATOM 1041 O O . VAL A 1 130 ? -1.303 -9.181 3.607 1.00 93.88 130 VAL A O 1
ATOM 1044 N N . ILE A 1 131 ? 0.623 -10.234 3.075 1.00 97.19 131 ILE A N 1
ATOM 1045 C CA . ILE A 1 131 ? 1.379 -9.783 4.250 1.00 97.19 131 ILE A CA 1
ATOM 1046 C C . ILE A 1 131 ? 1.706 -8.296 4.107 1.00 97.19 131 ILE A C 1
ATOM 1048 O O . ILE A 1 131 ? 2.284 -7.873 3.103 1.00 97.19 131 ILE A O 1
ATOM 1052 N N . HIS A 1 132 ? 1.337 -7.521 5.120 1.00 97.69 132 HIS A N 1
ATOM 1053 C CA . HIS A 1 132 ? 1.567 -6.086 5.180 1.00 97.69 132 HIS A CA 1
ATOM 1054 C C . HIS A 1 132 ? 1.681 -5.591 6.626 1.00 97.69 132 HIS A C 1
ATOM 1056 O O . HIS A 1 132 ? 1.364 -6.306 7.580 1.00 97.69 132 HIS A O 1
ATOM 1062 N N . ASN A 1 133 ? 2.100 -4.339 6.772 1.00 98.25 133 ASN A N 1
ATOM 1063 C CA . ASN A 1 133 ? 2.081 -3.583 8.019 1.00 98.25 133 ASN A CA 1
ATOM 1064 C C . ASN A 1 133 ? 1.934 -2.081 7.722 1.00 98.25 133 ASN A C 1
ATOM 1066 O O . ASN A 1 133 ? 1.978 -1.656 6.561 1.00 98.25 133 ASN A O 1
ATOM 1070 N N . VAL A 1 134 ? 1.757 -1.271 8.767 1.00 98.12 134 VAL A N 1
ATOM 1071 C CA . VAL A 1 134 ? 1.841 0.192 8.663 1.00 98.12 134 VAL A CA 1
ATOM 1072 C C . VAL A 1 134 ? 3.026 0.729 9.459 1.00 98.12 134 VAL A C 1
ATOM 1074 O O . VAL A 1 134 ? 3.364 0.218 10.524 1.00 98.12 134 VAL A O 1
ATOM 1077 N N . GLU A 1 135 ? 3.648 1.778 8.940 1.00 97.88 135 GLU A N 1
ATOM 1078 C CA . GLU A 1 135 ? 4.661 2.575 9.622 1.00 97.88 135 GLU A CA 1
ATOM 1079 C C . GLU A 1 135 ? 4.130 3.994 9.817 1.00 97.88 135 GLU A C 1
ATOM 1081 O O . GLU A 1 135 ? 3.483 4.564 8.933 1.00 97.88 135 GLU A O 1
ATOM 1086 N N . LEU A 1 136 ? 4.429 4.578 10.973 1.00 97.12 136 LEU A N 1
ATOM 1087 C CA . LEU A 1 136 ? 4.029 5.936 11.310 1.00 97.12 136 LEU A CA 1
ATOM 1088 C C . LEU A 1 136 ? 5.232 6.872 11.195 1.00 97.12 136 LEU A C 1
ATOM 1090 O O . LEU A 1 136 ? 6.298 6.582 11.735 1.00 97.12 136 LEU A O 1
ATOM 1094 N N . SER A 1 137 ? 5.059 7.993 10.497 1.00 89.19 137 SER A N 1
ATOM 1095 C CA . SER A 1 137 ? 6.081 9.042 10.344 1.00 89.19 137 SER A CA 1
ATOM 1096 C C . SER A 1 137 ? 5.727 10.347 11.061 1.00 89.19 137 SER A C 1
ATOM 1098 O O . SER A 1 137 ? 6.518 11.286 11.042 1.00 89.19 137 SER A O 1
ATOM 1100 N N . GLY A 1 138 ? 4.553 10.414 11.688 1.00 94.06 138 GLY A N 1
ATOM 1101 C CA . GLY A 1 138 ? 4.049 11.579 12.404 1.00 94.06 138 GLY A CA 1
ATOM 1102 C C . GLY A 1 138 ? 2.609 11.365 12.881 1.00 94.06 138 GLY A C 1
ATOM 1103 O O . GLY A 1 138 ? 2.110 10.238 12.798 1.00 94.06 138 GLY A O 1
ATOM 1104 N N . PRO A 1 139 ? 1.946 12.436 13.356 1.00 97.31 139 PRO A N 1
ATOM 1105 C CA . PRO A 1 139 ? 0.557 12.379 13.790 1.00 97.31 139 PRO A CA 1
ATOM 1106 C C . PRO A 1 139 ? -0.365 11.888 12.674 1.00 97.31 139 PRO A C 1
ATOM 1108 O O . PRO A 1 139 ? -0.287 12.352 11.533 1.00 97.31 139 PRO A O 1
ATOM 1111 N N . VAL A 1 140 ? -1.263 10.968 13.015 1.00 98.44 140 VAL A N 1
ATOM 1112 C CA . VAL A 1 140 ? -2.244 10.402 12.085 1.00 98.44 140 VAL A CA 1
ATOM 1113 C C . VAL A 1 140 ? -3.541 10.108 12.825 1.00 98.44 140 VAL A C 1
ATOM 1115 O O . VAL A 1 140 ? -3.515 9.791 14.011 1.00 98.44 140 VAL A O 1
ATOM 1118 N N . ARG A 1 141 ? -4.678 10.166 12.130 1.00 98.56 141 ARG A N 1
ATOM 1119 C CA . ARG A 1 141 ? -5.941 9.588 12.603 1.00 98.56 141 ARG A CA 1
ATOM 1120 C C . ARG A 1 141 ? -6.519 8.704 11.513 1.00 98.56 141 ARG A C 1
ATOM 1122 O O . ARG A 1 141 ? -6.706 9.172 10.393 1.00 98.56 141 ARG A O 1
ATOM 1129 N N . PHE A 1 142 ? -6.781 7.434 11.804 1.00 98.56 142 PHE A N 1
ATOM 1130 C CA . PHE A 1 142 ? -7.241 6.477 10.795 1.00 98.56 142 PHE A CA 1
ATOM 1131 C C . PHE A 1 142 ? -8.097 5.359 11.391 1.00 98.56 142 PHE A C 1
ATOM 1133 O O . PHE A 1 142 ? -8.097 5.130 12.596 1.00 98.56 142 PHE A O 1
ATOM 1140 N N . ARG A 1 143 ? -8.809 4.622 10.542 1.00 98.50 143 ARG A N 1
ATOM 1141 C CA . ARG A 1 143 ? -9.479 3.365 10.898 1.00 98.50 143 ARG A CA 1
ATOM 1142 C C . ARG A 1 143 ? -9.328 2.340 9.779 1.00 98.50 143 ARG A C 1
ATOM 1144 O O . ARG A 1 143 ? -8.921 2.677 8.666 1.00 98.50 143 ARG A O 1
ATOM 1151 N N . VAL A 1 144 ? -9.697 1.096 10.063 1.00 98.25 144 VAL A N 1
ATOM 1152 C CA . VAL A 1 144 ? -9.788 0.038 9.053 1.00 98.25 144 VAL A CA 1
ATOM 1153 C C . VAL A 1 144 ? -11.227 -0.457 8.973 1.00 98.25 144 VAL A C 1
ATOM 1155 O O . VAL A 1 144 ? -11.763 -1.001 9.942 1.00 98.25 144 VAL A O 1
ATOM 1158 N N . ASP A 1 145 ? -11.841 -0.280 7.805 1.00 98.12 145 ASP A N 1
ATOM 1159 C CA . ASP A 1 145 ? -13.133 -0.879 7.480 1.00 98.12 145 ASP A CA 1
ATOM 1160 C C . ASP A 1 145 ? -12.879 -2.256 6.846 1.00 98.12 145 ASP A C 1
ATOM 1162 O O . ASP A 1 145 ? -12.086 -2.384 5.917 1.00 98.12 145 ASP A O 1
ATOM 1166 N N . PHE A 1 146 ? -13.524 -3.306 7.348 1.00 97.69 146 PHE A N 1
ATOM 1167 C CA . PHE A 1 146 ? -13.414 -4.667 6.824 1.00 97.69 146 PHE A CA 1
ATOM 1168 C C . PHE A 1 146 ? -14.608 -4.985 5.932 1.00 97.69 146 PHE A C 1
ATOM 1170 O O . PHE A 1 146 ? -15.767 -4.842 6.341 1.00 97.69 146 PHE A O 1
ATOM 1177 N N . LEU A 1 147 ? -14.311 -5.462 4.727 1.00 97.12 147 LEU A N 1
ATOM 1178 C CA . LEU A 1 147 ? -15.281 -5.748 3.684 1.00 97.12 147 LEU A CA 1
ATOM 1179 C C . LEU A 1 147 ? -15.252 -7.225 3.301 1.00 97.12 147 LEU A C 1
ATOM 1181 O O . LEU A 1 147 ? -14.198 -7.863 3.278 1.00 97.12 147 LEU A O 1
ATOM 1185 N N . ARG A 1 148 ? -16.427 -7.757 2.975 1.00 95.19 148 ARG A N 1
ATOM 1186 C CA .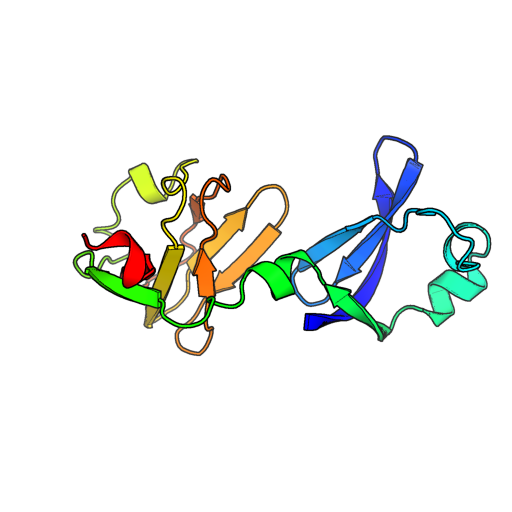 ARG A 1 148 ? -16.606 -9.083 2.370 1.00 95.19 148 ARG A CA 1
ATOM 1187 C C . ARG A 1 148 ? -17.722 -9.023 1.338 1.00 95.19 148 ARG A C 1
ATOM 1189 O O . ARG A 1 148 ? -18.502 -8.071 1.336 1.00 95.19 148 ARG A O 1
ATOM 1196 N N . SER A 1 149 ? -17.814 -10.044 0.489 1.00 92.00 149 SER A N 1
ATOM 1197 C CA . SER A 1 149 ? -18.919 -10.115 -0.468 1.00 92.00 149 SER A CA 1
ATOM 1198 C C . SER A 1 149 ? -20.246 -10.283 0.274 1.00 92.00 149 SER A C 1
ATOM 1200 O O . SER A 1 149 ? -20.327 -11.058 1.234 1.00 92.00 149 SER A O 1
ATOM 1202 N N . GLU A 1 150 ? -21.290 -9.592 -0.179 1.00 82.94 150 GLU A N 1
ATOM 1203 C CA . GLU A 1 150 ? -22.646 -9.735 0.365 1.00 82.94 150 GLU A CA 1
ATOM 1204 C C . GLU A 1 150 ? -23.127 -11.200 0.302 1.00 82.94 150 GLU A C 1
ATOM 1206 O O . GLU A 1 150 ? -23.721 -11.720 1.247 1.00 82.94 150 GLU A O 1
ATOM 1211 N N . ALA A 1 151 ? -22.759 -11.924 -0.761 1.00 76.94 151 ALA A N 1
ATOM 1212 C CA . ALA A 1 151 ? -23.073 -13.343 -0.936 1.00 76.94 151 ALA A CA 1
ATOM 1213 C C . ALA A 1 151 ? -22.448 -14.254 0.142 1.00 76.94 151 ALA A C 1
ATOM 1215 O O . ALA A 1 151 ? -22.990 -15.320 0.435 1.00 76.94 151 ALA A O 1
ATOM 1216 N N . SER A 1 152 ? -21.339 -13.833 0.757 1.00 70.25 152 SER A N 1
ATOM 1217 C CA . SER A 1 152 ? -20.650 -14.549 1.841 1.00 70.25 152 SER A CA 1
ATOM 1218 C C . SER A 1 152 ? -21.190 -14.210 3.240 1.00 70.25 152 SER A C 1
ATOM 1220 O O . SER A 1 152 ? -20.589 -14.614 4.236 1.00 70.25 152 SER A O 1
ATOM 1222 N N . MET A 1 153 ? -22.279 -13.437 3.348 1.00 61.91 153 MET A N 1
ATOM 1223 C CA . MET A 1 153 ? -22.907 -13.079 4.630 1.00 61.91 153 MET A CA 1
ATOM 1224 C C . MET A 1 153 ? -23.948 -14.085 5.138 1.00 61.91 153 MET A C 1
ATOM 1226 O O . MET A 1 153 ? -24.517 -13.845 6.203 1.00 61.91 153 MET A O 1
ATOM 1230 N N . LYS A 1 154 ? -24.184 -15.175 4.399 1.00 46.72 154 LYS A N 1
ATOM 1231 C CA . LYS A 1 154 ? -25.084 -16.271 4.785 1.00 46.72 154 LYS A CA 1
ATOM 1232 C C . LYS A 1 154 ? -24.445 -17.239 5.773 1.00 46.72 154 LYS A C 1
ATOM 1234 O O . LYS A 1 154 ? -23.225 -17.483 5.649 1.00 46.72 154 LYS A O 1
#

Radius of gyration: 18.13 Å; chains: 1; bounding box: 44×30×49 Å